Protein AF-X1HJA3-F1 (afdb_monomer)

Mean predicted aligned error: 8.8 Å

Sequence (125 aa):
MPTYPAYLEGNVLIRHGGLFMPGKGNIKLPKGADVASVAGAIAIGSGVLFDITGTLAITDITPEENEENRLIILRITESASMVDGSHLKLEGDFAPANIGTIGLYYVETSTDIYDWYELFRTTIS

Foldseek 3Di:
DDDDFDWDFDFDQDDDPNDGDRDGDIDGWFEFEEWEDDAEETETEDTAEYEYEDAHEYAYYHYDPPPAFDKHKYADPAWYWYQDDDAEPEPGTGHTQFFGMWIWTWHDPDVVDIHIYTPDTHTDD

Solvent-accessible surface area (backbone atoms only — not comparable to full-atom values): 7080 Å² total; per-residue (Å²): 131,90,79,71,75,46,68,56,86,58,90,39,80,48,75,59,96,86,44,77,45,92,46,92,54,73,53,78,41,52,50,30,68,75,36,68,46,36,82,35,64,36,74,47,69,70,56,33,36,28,46,31,37,50,60,30,46,29,47,38,73,44,76,40,90,93,64,67,66,37,67,36,32,44,32,42,76,56,32,47,21,41,43,52,55,91,37,26,49,44,98,57,67,41,63,61,65,45,52,34,35,37,34,32,36,39,43,63,82,49,93,96,40,56,40,33,36,60,76,48,74,42,60,52,130

Organism: NCBI:txid412755

Radius of gyration: 15.2 Å; Cα contacts (8 Å, |Δi|>4): 307; chains: 1; bounding box: 34×34×43 Å

pLDDT: mean 80.07, std 17.08, range [30.77, 95.31]

Secondary structure (DSSP, 8-state):
---PPEEEPS-EEEEETTEEEEE---EEE-B---EE--SEEEEE-SSSEEEEESSPPEEEEEEPTT--S-EEEEEESS---B--SSSEE-SS-B-TT--SEEEEEEEEEETTEEEEEEEEEE---

Nearest PDB structures (foldseek):
  4gn3-assembly1_B  TM=5.326E-01  e=9.436E+00  Pyrobaculum aerophilum

Structure (mmCIF, N/CA/C/O backbone):
data_AF-X1HJA3-F1
#
_entry.id   AF-X1HJA3-F1
#
loop_
_atom_site.group_PDB
_atom_site.id
_atom_site.type_symbol
_atom_site.label_atom_id
_atom_site.label_alt_id
_atom_site.label_comp_id
_atom_site.label_asym_id
_atom_site.label_entity_id
_atom_site.label_seq_id
_atom_site.pdbx_PDB_ins_code
_atom_site.Cartn_x
_atom_site.Cartn_y
_atom_site.Cartn_z
_atom_site.occupancy
_atom_site.B_iso_or_equiv
_atom_site.auth_seq_id
_atom_site.auth_comp_id
_atom_site.auth_asym_id
_atom_site.auth_atom_id
_atom_site.pdbx_PDB_model_num
ATOM 1 N N . MET A 1 1 ? -12.768 -17.087 -7.771 1.00 35.75 1 MET A N 1
ATOM 2 C CA . MET A 1 1 ? -11.453 -17.758 -7.667 1.00 35.75 1 MET A CA 1
ATOM 3 C C . MET A 1 1 ? -11.163 -17.974 -6.188 1.00 35.75 1 MET A C 1
ATOM 5 O O . MET A 1 1 ? -11.485 -17.067 -5.429 1.00 35.75 1 MET A O 1
ATOM 9 N N . PRO A 1 2 ? -10.665 -19.137 -5.739 1.00 30.77 2 PRO A N 1
ATOM 10 C CA . PRO A 1 2 ? -10.321 -19.317 -4.333 1.00 30.77 2 PRO A CA 1
ATOM 11 C C . PRO A 1 2 ? -9.105 -18.446 -3.994 1.00 30.77 2 PRO A C 1
ATOM 13 O O . PRO A 1 2 ? -8.057 -18.569 -4.622 1.00 30.77 2 PRO A O 1
ATOM 16 N N . THR A 1 3 ? -9.257 -17.546 -3.026 1.00 38.59 3 THR A N 1
ATOM 17 C CA . THR A 1 3 ? -8.157 -16.754 -2.477 1.00 38.59 3 THR A CA 1
ATOM 18 C C . THR A 1 3 ? -7.378 -17.631 -1.501 1.00 38.59 3 THR A C 1
ATOM 20 O O . THR A 1 3 ? -7.904 -18.099 -0.490 1.00 38.59 3 THR A O 1
ATOM 23 N N . TYR A 1 4 ? -6.117 -17.916 -1.816 1.00 38.38 4 TYR A N 1
ATOM 24 C CA . TYR A 1 4 ? -5.226 -18.565 -0.860 1.00 38.38 4 TYR A CA 1
ATOM 25 C C . TYR A 1 4 ? -4.885 -17.551 0.241 1.00 38.38 4 TYR A C 1
ATOM 27 O O . TYR A 1 4 ? -4.483 -16.433 -0.085 1.00 38.38 4 TYR A O 1
ATOM 35 N N . PRO A 1 5 ? -5.036 -17.888 1.537 1.00 42.31 5 PRO A N 1
ATOM 36 C CA . PRO A 1 5 ? -4.583 -16.999 2.594 1.00 42.31 5 PRO A CA 1
ATOM 37 C C . PRO A 1 5 ? -3.066 -16.854 2.482 1.00 42.31 5 PRO A C 1
ATOM 39 O O . PRO A 1 5 ? -2.346 -17.854 2.462 1.00 42.31 5 PRO A O 1
ATOM 42 N N . ALA A 1 6 ? -2.587 -15.618 2.397 1.00 50.62 6 ALA A N 1
ATOM 43 C CA . ALA A 1 6 ? -1.164 -15.344 2.435 1.00 50.62 6 ALA A CA 1
ATOM 44 C C . ALA A 1 6 ? -0.715 -15.189 3.894 1.00 50.62 6 ALA A C 1
ATOM 46 O O . ALA A 1 6 ? -1.356 -14.523 4.710 1.00 50.62 6 ALA A O 1
ATOM 47 N N . TYR A 1 7 ? 0.373 -15.875 4.227 1.00 49.78 7 TYR A N 1
ATOM 48 C CA . TYR A 1 7 ? 0.950 -15.903 5.564 1.00 49.78 7 TYR A CA 1
ATOM 49 C C . TYR A 1 7 ? 2.158 -14.971 5.604 1.00 49.78 7 TYR A C 1
ATOM 51 O O . TYR A 1 7 ? 2.939 -14.927 4.651 1.00 49.78 7 TYR A O 1
ATOM 59 N N . LEU A 1 8 ? 2.316 -14.245 6.708 1.00 50.62 8 LEU A N 1
ATOM 60 C CA . LEU A 1 8 ? 3.603 -13.664 7.072 1.00 50.62 8 LEU A CA 1
ATOM 61 C C . LEU A 1 8 ? 4.305 -14.666 7.990 1.00 50.62 8 LEU A C 1
ATOM 63 O O . LEU A 1 8 ? 3.792 -14.991 9.063 1.00 50.62 8 LEU A O 1
ATOM 67 N N . GLU A 1 9 ? 5.447 -15.189 7.549 1.00 52.25 9 GLU A N 1
ATOM 68 C CA . GLU A 1 9 ? 6.306 -16.020 8.390 1.00 52.25 9 GLU A CA 1
ATOM 69 C C . GLU A 1 9 ? 7.233 -15.112 9.205 1.00 52.25 9 GLU A C 1
ATOM 71 O O . GLU A 1 9 ? 7.894 -14.228 8.663 1.00 52.25 9 GLU A O 1
ATOM 76 N N . GLY A 1 10 ? 7.261 -15.296 10.525 1.00 52.81 10 GLY A N 1
ATOM 77 C CA . GLY A 1 10 ? 8.082 -14.490 11.424 1.00 52.81 10 GLY A CA 1
ATOM 78 C C . GLY A 1 10 ? 7.885 -14.853 12.894 1.00 52.81 10 GLY A C 1
ATOM 79 O O . GLY A 1 10 ? 7.029 -15.666 13.247 1.00 52.81 10 GLY A O 1
ATOM 80 N N . ASN A 1 11 ? 8.686 -14.243 13.769 1.00 51.88 11 ASN A N 1
ATOM 81 C CA . ASN A 1 11 ? 8.466 -14.328 15.211 1.00 51.88 11 ASN A CA 1
ATOM 82 C C . ASN A 1 11 ? 7.242 -13.483 15.572 1.00 51.88 11 ASN A C 1
ATOM 84 O O . ASN A 1 11 ? 7.270 -12.260 15.450 1.00 51.88 11 ASN A O 1
ATOM 88 N N . VAL A 1 12 ? 6.175 -14.133 16.028 1.00 54.81 12 VAL A N 1
ATOM 89 C CA . VAL A 1 12 ? 4.938 -13.458 16.423 1.00 54.81 12 VAL A CA 1
ATOM 90 C C . VAL A 1 12 ? 4.900 -13.328 17.941 1.00 54.81 12 VAL A C 1
ATOM 92 O O . VAL A 1 12 ? 4.920 -14.328 18.659 1.00 54.81 12 VAL A O 1
ATOM 95 N N . LEU A 1 13 ? 4.798 -12.096 18.446 1.00 55.31 13 LEU A N 1
ATOM 96 C CA . LEU A 1 13 ? 4.423 -11.865 19.840 1.00 55.31 13 LEU A CA 1
ATOM 97 C C . LEU A 1 13 ? 2.903 -11.995 19.964 1.00 55.31 13 LEU A C 1
ATOM 99 O O . LEU A 1 13 ? 2.154 -11.086 19.612 1.00 55.31 13 LEU A O 1
ATOM 103 N N . ILE A 1 14 ? 2.442 -13.134 20.476 1.00 56.75 14 ILE A N 1
ATOM 104 C CA . ILE A 1 14 ? 1.022 -13.362 20.756 1.00 56.75 14 ILE A CA 1
ATOM 105 C C . ILE A 1 14 ? 0.737 -12.887 22.183 1.00 56.75 14 ILE A C 1
ATOM 107 O O . ILE A 1 14 ? 1.349 -13.369 23.139 1.00 56.75 14 ILE A O 1
ATOM 111 N N . ARG A 1 15 ? -0.208 -11.953 22.340 1.00 50.25 15 ARG A N 1
ATOM 112 C CA . ARG A 1 15 ? -0.731 -11.561 23.655 1.00 50.25 15 ARG A CA 1
ATOM 113 C C . ARG A 1 15 ? -1.915 -12.457 24.009 1.00 50.25 15 ARG A C 1
ATOM 115 O O . ARG A 1 15 ? -2.978 -12.338 23.406 1.00 50.25 15 ARG A O 1
ATOM 122 N N . HIS A 1 16 ? -1.758 -13.300 25.025 1.00 48.91 16 HIS A N 1
ATOM 123 C CA . HIS A 1 16 ? -2.865 -14.041 25.632 1.00 48.91 16 HIS A CA 1
ATOM 124 C C . HIS A 1 16 ? -2.953 -13.669 27.112 1.00 48.91 16 HIS A C 1
ATOM 126 O O . HIS A 1 16 ? -2.009 -13.884 27.867 1.00 48.91 16 HIS A O 1
ATOM 132 N N . GLY A 1 17 ? -4.051 -13.032 27.526 1.00 52.88 17 GLY A N 1
ATOM 133 C CA . GLY A 1 17 ? -4.265 -12.687 28.938 1.00 52.88 17 GLY A CA 1
ATOM 134 C C . GLY A 1 17 ? -3.202 -11.767 29.563 1.00 52.88 17 GLY A C 1
ATOM 135 O O . GLY A 1 17 ? -2.995 -11.816 30.767 1.00 52.88 17 GLY A O 1
ATOM 136 N N . GLY A 1 18 ? -2.510 -10.939 28.770 1.00 48.88 18 GLY A N 1
ATOM 137 C CA . GLY A 1 18 ? -1.507 -9.992 29.279 1.00 48.88 18 GLY A CA 1
ATOM 138 C C . GLY A 1 18 ? -0.076 -10.528 29.381 1.00 48.88 18 GLY A C 1
ATOM 139 O O . GLY A 1 18 ? 0.818 -9.748 29.695 1.00 48.88 18 GLY A O 1
ATOM 140 N N . LEU A 1 19 ? 0.161 -11.799 29.050 1.00 48.47 19 LEU A N 1
ATOM 141 C CA . LEU A 1 19 ? 1.500 -12.371 28.919 1.00 48.47 19 LEU A CA 1
ATOM 142 C C . LEU A 1 19 ? 1.891 -12.426 27.435 1.00 48.47 19 LEU A C 1
ATOM 144 O O . LEU A 1 19 ? 1.135 -12.943 26.609 1.00 48.47 19 LEU A O 1
ATOM 148 N N . PHE A 1 20 ? 3.064 -11.891 27.093 1.00 62.88 20 PHE A N 1
ATOM 149 C CA . PHE A 1 20 ? 3.680 -12.122 25.787 1.00 62.88 20 PHE A CA 1
ATOM 150 C C . PHE A 1 20 ? 4.427 -13.449 25.847 1.00 62.88 20 PHE A C 1
ATOM 152 O O . PHE A 1 20 ? 5.386 -13.587 26.607 1.00 62.88 20 PHE A O 1
ATOM 159 N N . MET A 1 21 ? 3.977 -14.434 25.074 1.00 60.97 21 MET A N 1
ATOM 160 C CA . MET A 1 21 ? 4.670 -15.716 24.965 1.00 60.97 21 MET A CA 1
ATOM 161 C C . MET A 1 21 ? 5.413 -15.767 23.626 1.00 60.97 21 MET A C 1
ATOM 163 O O . MET A 1 21 ? 4.794 -15.498 22.593 1.00 60.97 21 MET A O 1
ATOM 167 N N . PRO A 1 22 ? 6.713 -16.118 23.602 1.00 53.25 22 PRO A N 1
ATOM 168 C CA . PRO A 1 22 ? 7.390 -16.428 22.354 1.00 53.25 22 PRO A CA 1
ATOM 169 C C . PRO A 1 22 ? 6.811 -17.739 21.811 1.00 53.25 22 PRO A C 1
ATOM 171 O O . PRO A 1 22 ? 7.087 -18.821 22.327 1.00 53.25 22 PRO A O 1
ATOM 174 N N . GLY A 1 23 ? 5.962 -17.639 20.792 1.00 59.94 23 GLY A N 1
ATOM 175 C CA . GLY A 1 23 ? 5.372 -18.776 20.096 1.00 59.94 23 GLY A CA 1
ATOM 176 C C . GLY A 1 23 ? 5.715 -18.727 18.612 1.00 59.94 23 GLY A C 1
ATOM 177 O O . GLY A 1 23 ? 5.761 -17.655 18.014 1.00 59.94 23 GLY A O 1
ATOM 178 N N . LYS A 1 24 ? 5.937 -19.893 18.001 1.00 55.28 24 LYS A N 1
ATOM 179 C CA . LYS A 1 24 ? 5.910 -20.020 16.540 1.00 55.28 24 LYS A CA 1
ATOM 180 C C . LYS A 1 24 ? 4.455 -20.193 16.125 1.00 55.28 24 LYS A C 1
ATOM 182 O O . LYS A 1 24 ? 3.837 -21.203 16.451 1.00 55.28 24 LYS A O 1
ATOM 187 N N . GLY A 1 25 ? 3.906 -19.199 15.447 1.00 57.66 25 GLY A N 1
ATOM 188 C CA . GLY A 1 25 ? 2.559 -19.232 14.898 1.00 57.66 25 GLY A CA 1
ATOM 189 C C . GLY A 1 25 ? 2.513 -18.386 13.638 1.00 57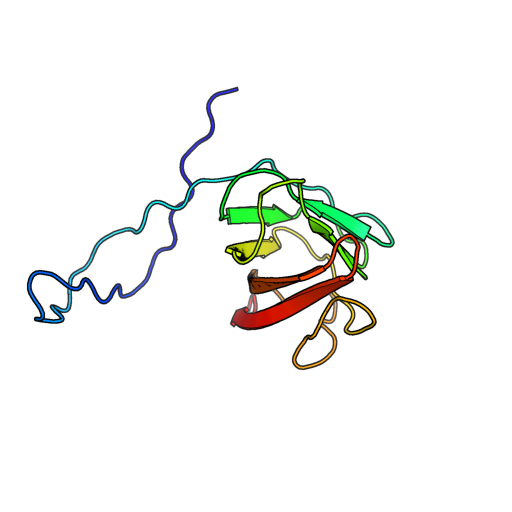.66 25 GLY A C 1
ATOM 190 O O . GLY A 1 25 ? 3.242 -17.405 13.532 1.00 57.66 25 GLY A O 1
ATOM 191 N N . ASN A 1 26 ? 1.666 -18.767 12.688 1.00 62.03 26 ASN A N 1
ATOM 192 C CA . ASN A 1 26 ? 1.480 -17.991 11.469 1.00 62.03 26 ASN A CA 1
ATOM 193 C C . ASN A 1 26 ? 0.322 -17.017 11.687 1.00 62.03 26 ASN A C 1
ATOM 195 O O . ASN A 1 26 ? -0.784 -17.447 12.031 1.00 62.03 26 ASN A O 1
ATOM 199 N N . ILE A 1 27 ? 0.543 -15.724 11.454 1.00 69.00 27 ILE A N 1
ATOM 200 C CA . ILE A 1 27 ? -0.568 -14.778 11.333 1.00 69.00 27 ILE A CA 1
ATOM 201 C C . ILE A 1 27 ? -1.163 -14.960 9.936 1.00 69.00 27 ILE A C 1
ATOM 203 O O . ILE A 1 27 ? -0.479 -14.791 8.925 1.00 69.00 27 ILE A O 1
ATOM 207 N N . LYS A 1 28 ? -2.450 -15.321 9.885 1.00 72.62 28 LYS A N 1
ATOM 208 C CA . LYS A 1 28 ? -3.244 -15.267 8.655 1.00 72.62 28 LYS A CA 1
ATOM 209 C C . LYS A 1 28 ? -3.711 -13.837 8.459 1.00 72.62 28 LYS A C 1
ATOM 211 O O . LYS A 1 28 ? -4.542 -13.364 9.231 1.00 72.62 28 LYS A O 1
ATOM 216 N N . LEU A 1 29 ? -3.193 -13.174 7.434 1.00 83.06 29 LEU A N 1
ATOM 217 C CA . LEU A 1 29 ? -3.688 -11.866 7.032 1.00 83.06 29 LEU A CA 1
ATOM 218 C C . LEU A 1 29 ? -4.736 -12.044 5.929 1.00 83.06 29 LEU A C 1
ATOM 220 O O . LEU A 1 29 ? -4.528 -12.865 5.029 1.00 83.06 29 LEU A O 1
ATOM 224 N N . PRO A 1 30 ? -5.862 -11.309 5.973 1.00 87.62 30 PRO A N 1
ATOM 225 C CA . PRO A 1 30 ? -6.782 -11.249 4.846 1.00 87.62 30 PRO A CA 1
ATOM 226 C C . PRO A 1 30 ? -6.022 -10.781 3.600 1.00 87.62 30 PRO A C 1
ATOM 228 O O . PRO A 1 30 ? -5.494 -9.670 3.575 1.00 87.62 30 PRO A O 1
ATOM 231 N N . LYS A 1 31 ? -5.919 -11.644 2.587 1.00 90.69 31 LYS A N 1
ATOM 232 C CA . LYS A 1 31 ? -5.304 -11.288 1.306 1.00 90.69 31 LYS A CA 1
ATOM 233 C C . LYS A 1 31 ? -6.327 -10.532 0.462 1.00 90.69 31 LYS A C 1
ATOM 235 O O . LYS A 1 31 ? -7.434 -11.035 0.266 1.00 90.69 31 LYS A O 1
ATOM 240 N N . GLY A 1 32 ? -5.949 -9.350 -0.007 1.00 92.69 32 GLY A N 1
ATOM 241 C CA . GLY A 1 32 ? -6.707 -8.604 -1.003 1.00 92.69 32 GLY A CA 1
ATOM 242 C C . GLY A 1 32 ? -6.391 -9.065 -2.426 1.00 92.69 32 GLY 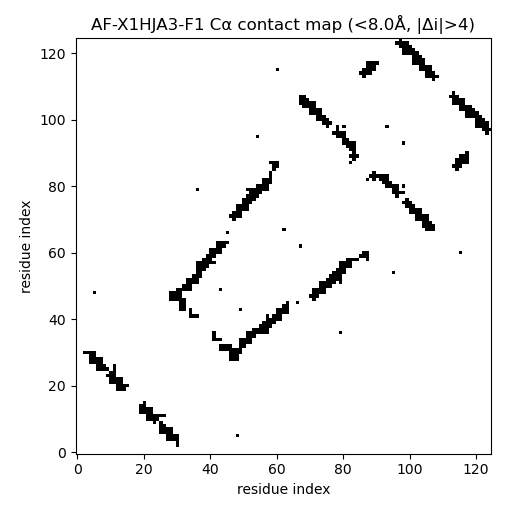A C 1
ATOM 243 O O . GLY A 1 32 ? -5.620 -10.006 -2.634 1.00 92.69 32 GLY A O 1
ATOM 244 N N . ALA A 1 33 ? -7.008 -8.423 -3.416 1.00 93.06 33 ALA A N 1
ATOM 245 C CA . ALA A 1 33 ? -6.744 -8.724 -4.821 1.00 93.06 33 ALA A CA 1
ATOM 246 C C . ALA A 1 33 ? -5.289 -8.398 -5.202 1.00 93.06 33 ALA A C 1
ATOM 248 O O . ALA A 1 33 ? -4.699 -7.461 -4.668 1.00 93.06 33 ALA A O 1
ATOM 249 N N . ASP A 1 34 ? -4.721 -9.161 -6.135 1.00 93.69 34 ASP A N 1
ATOM 250 C CA . ASP A 1 34 ? -3.422 -8.820 -6.716 1.00 93.69 34 ASP A CA 1
ATOM 251 C C . ASP A 1 34 ? -3.558 -7.525 -7.520 1.00 93.69 34 ASP A C 1
ATOM 253 O O . ASP A 1 34 ? -4.539 -7.336 -8.248 1.00 93.69 34 ASP A O 1
ATOM 257 N N . VAL A 1 35 ? -2.584 -6.630 -7.381 1.00 95.19 35 VAL A N 1
ATOM 258 C CA . VAL A 1 35 ? -2.641 -5.283 -7.955 1.00 95.19 35 VAL A CA 1
ATOM 259 C C . VAL A 1 35 ? -1.448 -5.100 -8.879 1.00 95.19 35 VAL A C 1
ATOM 261 O O . VAL A 1 35 ? -0.297 -5.220 -8.471 1.00 95.19 35 VAL A O 1
ATOM 264 N N . ALA A 1 36 ? -1.714 -4.814 -10.148 1.00 94.94 36 ALA A N 1
ATOM 265 C CA . ALA A 1 36 ? -0.655 -4.472 -11.084 1.00 94.94 36 ALA A CA 1
ATOM 266 C C . ALA A 1 36 ? -0.176 -3.042 -10.821 1.00 94.94 36 ALA A C 1
ATOM 268 O O . ALA A 1 36 ? -0.983 -2.113 -10.758 1.00 94.94 36 ALA A O 1
ATOM 269 N N . SER A 1 37 ? 1.136 -2.860 -10.700 1.00 91.94 37 SER A N 1
ATOM 270 C CA . SER A 1 37 ? 1.741 -1.532 -10.721 1.00 91.94 37 SER A CA 1
ATOM 271 C C . SER A 1 37 ? 1.464 -0.859 -12.064 1.00 91.94 37 SER A C 1
ATOM 273 O O . SER A 1 37 ? 1.625 -1.441 -13.140 1.00 91.94 37 SER A O 1
ATOM 275 N N . VAL A 1 38 ? 1.041 0.397 -11.989 1.00 91.50 38 VAL A N 1
ATOM 276 C CA . VAL A 1 38 ? 0.845 1.284 -13.134 1.00 91.50 38 VAL A CA 1
ATOM 277 C C . VAL A 1 38 ? 1.592 2.579 -12.864 1.00 91.50 38 VAL A C 1
ATOM 279 O O . VAL A 1 38 ? 1.889 2.896 -11.716 1.00 91.50 38 VAL A O 1
ATOM 282 N N . ALA A 1 39 ? 1.915 3.331 -13.915 1.00 88.19 39 ALA A N 1
ATOM 283 C CA . ALA A 1 39 ? 2.500 4.650 -13.729 1.00 88.19 39 ALA A CA 1
ATOM 284 C C . ALA A 1 39 ? 1.473 5.557 -13.034 1.00 8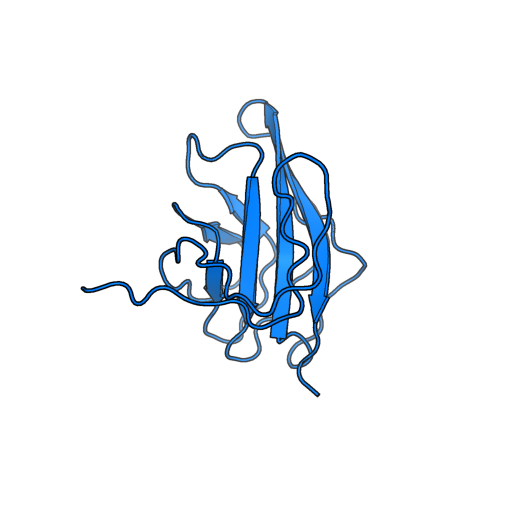8.19 39 ALA A C 1
ATOM 286 O O . ALA A 1 39 ? 0.425 5.849 -13.613 1.00 88.19 39 ALA A O 1
ATOM 287 N N . GLY A 1 40 ? 1.778 5.990 -11.811 1.00 90.12 40 GLY A N 1
ATOM 288 C CA . GLY A 1 40 ? 0.898 6.853 -11.026 1.00 90.12 40 GLY A CA 1
ATOM 289 C C . GLY A 1 40 ? 0.268 6.143 -9.827 1.00 90.12 40 GLY A C 1
ATOM 290 O O . GLY A 1 40 ? 0.964 5.498 -9.043 1.00 90.12 40 GLY A O 1
ATOM 291 N N . ALA A 1 41 ? -1.047 6.311 -9.671 1.00 92.94 41 ALA A N 1
ATOM 292 C CA . ALA A 1 41 ? -1.806 5.774 -8.547 1.00 92.94 41 ALA A CA 1
ATOM 293 C C . ALA A 1 41 ? -2.255 4.326 -8.791 1.00 92.94 41 ALA A C 1
ATOM 295 O O . ALA A 1 41 ? -2.792 4.009 -9.857 1.00 92.94 41 ALA A O 1
ATOM 296 N N . ILE A 1 42 ? -2.095 3.466 -7.784 1.00 94.88 42 ILE A N 1
ATOM 297 C CA . ILE A 1 42 ? -2.736 2.143 -7.741 1.00 94.88 42 ILE A CA 1
ATOM 298 C C . ILE A 1 42 ? -3.955 2.180 -6.820 1.00 94.88 42 ILE A C 1
ATOM 300 O O . ILE A 1 42 ? -3.955 2.898 -5.828 1.00 94.88 42 ILE A O 1
ATOM 304 N N . ALA A 1 43 ? -4.981 1.384 -7.112 1.00 94.94 43 ALA A N 1
ATOM 305 C CA . ALA A 1 43 ? -6.145 1.247 -6.238 1.00 94.94 43 ALA A CA 1
ATOM 306 C C . ALA A 1 43 ? -6.031 -0.020 -5.384 1.00 94.94 43 ALA A C 1
ATOM 308 O O . ALA A 1 43 ? -5.703 -1.091 -5.902 1.00 94.94 43 ALA A O 1
ATOM 309 N N . ILE A 1 44 ? -6.329 0.092 -4.089 1.00 94.38 44 ILE A N 1
ATOM 310 C CA . ILE A 1 44 ? -6.283 -1.022 -3.138 1.00 94.38 44 ILE A CA 1
ATOM 311 C C . ILE A 1 44 ? -7.669 -1.231 -2.522 1.00 94.38 44 ILE A C 1
ATOM 313 O O . ILE A 1 44 ? -8.205 -0.342 -1.869 1.00 94.38 44 ILE A O 1
ATOM 317 N N . GLY A 1 45 ? -8.218 -2.434 -2.709 1.00 92.38 45 GLY A N 1
ATOM 318 C CA . GLY A 1 45 ? -9.516 -2.857 -2.173 1.00 92.38 45 GLY A CA 1
ATOM 319 C C . GLY A 1 45 ? -9.459 -3.401 -0.742 1.00 92.38 45 GLY A C 1
ATOM 320 O O . GLY A 1 45 ? -8.546 -3.105 0.037 1.00 92.38 45 GLY A O 1
ATOM 321 N N . SER A 1 46 ? -10.411 -4.264 -0.406 1.00 91.75 46 SER A N 1
ATOM 322 C CA . SER A 1 46 ? -10.516 -4.851 0.927 1.00 91.75 46 SER A CA 1
ATOM 323 C C . SER A 1 46 ? -9.397 -5.867 1.172 1.00 91.75 46 SER A C 1
ATOM 325 O O . SER A 1 46 ? -8.946 -6.572 0.263 1.00 91.75 46 SER A O 1
ATOM 327 N N . GLY A 1 47 ? -8.962 -5.974 2.427 1.00 91.00 47 GLY A N 1
ATOM 328 C CA . GLY A 1 47 ? -7.877 -6.864 2.842 1.00 91.00 47 GLY A CA 1
ATOM 329 C C . GLY A 1 47 ? -6.680 -6.120 3.424 1.00 91.00 47 GLY A C 1
ATOM 330 O O . GLY A 1 47 ? -6.653 -4.900 3.502 1.00 91.00 47 GLY A O 1
ATOM 331 N N . VAL A 1 48 ? -5.688 -6.883 3.875 1.00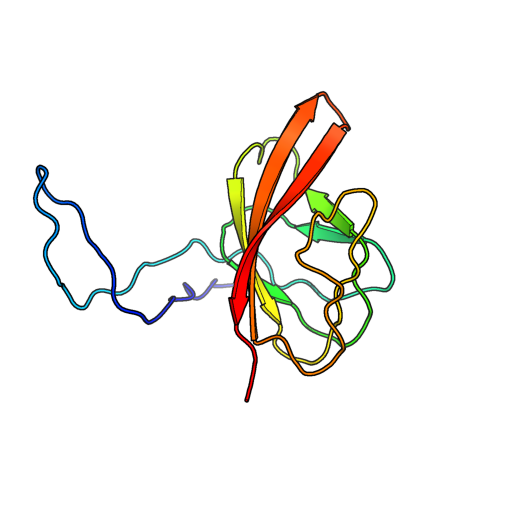 92.12 48 VAL A N 1
ATOM 332 C CA . VAL A 1 48 ? -4.493 -6.357 4.548 1.00 92.12 48 VAL A CA 1
ATOM 333 C C . VAL A 1 48 ? -3.239 -6.619 3.730 1.00 92.12 48 VAL A C 1
ATOM 335 O O . VAL A 1 48 ? -2.332 -5.804 3.754 1.00 92.12 48 VAL A O 1
ATOM 338 N N . LEU A 1 49 ? -3.155 -7.739 3.010 1.00 93.62 49 LEU A N 1
ATOM 339 C CA . LEU A 1 49 ? -1.962 -8.116 2.251 1.00 93.62 49 LEU A CA 1
ATOM 340 C C . LEU A 1 49 ? -2.253 -8.155 0.750 1.00 93.62 49 LEU A C 1
ATOM 342 O O . LEU A 1 49 ? -3.128 -8.904 0.314 1.00 93.62 49 LEU A O 1
ATOM 346 N N . PHE A 1 50 ? -1.478 -7.403 -0.026 1.00 94.75 50 PHE A N 1
ATOM 347 C CA . PHE A 1 50 ? -1.613 -7.268 -1.475 1.00 94.75 50 PHE A CA 1
ATOM 348 C C . PHE A 1 50 ? -0.290 -7.644 -2.138 1.00 94.75 50 PHE A C 1
ATOM 350 O O . PHE A 1 50 ? 0.767 -7.175 -1.716 1.00 94.75 50 PHE A O 1
ATOM 357 N N . ASP A 1 51 ? -0.343 -8.494 -3.163 1.00 93.75 51 ASP A N 1
ATOM 358 C CA . ASP A 1 51 ? 0.824 -8.727 -4.012 1.00 93.75 51 ASP A CA 1
ATOM 359 C C . ASP A 1 51 ? 0.785 -7.689 -5.143 1.00 93.75 51 ASP A C 1
ATOM 361 O O . ASP A 1 51 ? -0.236 -7.536 -5.822 1.00 93.75 51 ASP A O 1
ATOM 365 N N . ILE A 1 52 ? 1.886 -6.958 -5.306 1.00 93.38 52 ILE A N 1
ATOM 366 C CA . ILE A 1 52 ? 2.068 -5.945 -6.340 1.00 93.38 52 ILE A CA 1
ATOM 367 C C . ILE A 1 52 ? 2.919 -6.531 -7.460 1.00 93.38 52 ILE A C 1
ATOM 369 O O . ILE A 1 52 ? 4.087 -6.873 -7.247 1.00 93.38 52 ILE A O 1
ATOM 373 N N . THR A 1 53 ? 2.336 -6.614 -8.651 1.00 92.12 53 THR A N 1
ATOM 374 C CA . THR A 1 53 ? 2.989 -7.142 -9.858 1.00 92.12 53 THR A CA 1
ATOM 375 C C . THR A 1 53 ? 3.453 -6.016 -10.783 1.00 92.12 53 THR A C 1
ATOM 377 O O . THR A 1 53 ? 3.065 -4.857 -10.620 1.00 92.12 53 THR A O 1
ATOM 380 N N . GLY A 1 54 ? 4.299 -6.318 -11.767 1.00 90.38 54 GLY A N 1
ATOM 381 C CA . GLY A 1 54 ? 4.831 -5.328 -12.706 1.00 90.38 54 GLY A CA 1
ATOM 382 C C . GLY A 1 54 ? 6.009 -4.490 -12.187 1.00 90.38 54 GLY A C 1
ATOM 383 O O . GLY A 1 54 ? 6.595 -4.735 -11.131 1.00 90.38 54 GLY A O 1
ATOM 384 N N . THR A 1 55 ? 6.375 -3.486 -12.983 1.00 91.94 55 THR A N 1
ATOM 385 C CA . THR A 1 55 ? 7.670 -2.792 -12.881 1.00 91.94 55 THR A CA 1
ATOM 386 C C . THR A 1 55 ? 7.565 -1.267 -12.869 1.00 91.94 55 THR A C 1
ATOM 388 O O . THR A 1 55 ? 8.584 -0.577 -12.897 1.00 91.94 55 THR A O 1
ATOM 391 N N . LEU A 1 56 ? 6.347 -0.720 -12.864 1.00 92.81 56 LEU A N 1
ATOM 392 C CA . LEU A 1 56 ? 6.131 0.720 -12.986 1.00 92.81 56 LEU A CA 1
ATOM 393 C C . LEU A 1 56 ? 6.194 1.420 -11.626 1.00 92.81 56 LEU A C 1
ATOM 395 O O . LEU A 1 56 ? 5.930 0.824 -10.584 1.00 92.81 56 LEU A O 1
ATOM 399 N N . ALA A 1 57 ? 6.561 2.702 -11.654 1.00 91.50 57 ALA A N 1
ATOM 400 C CA . ALA A 1 57 ? 6.651 3.525 -10.459 1.00 91.50 57 ALA A CA 1
ATOM 401 C C . ALA A 1 57 ? 5.261 3.884 -9.924 1.00 91.50 57 ALA A C 1
ATOM 403 O O . ALA 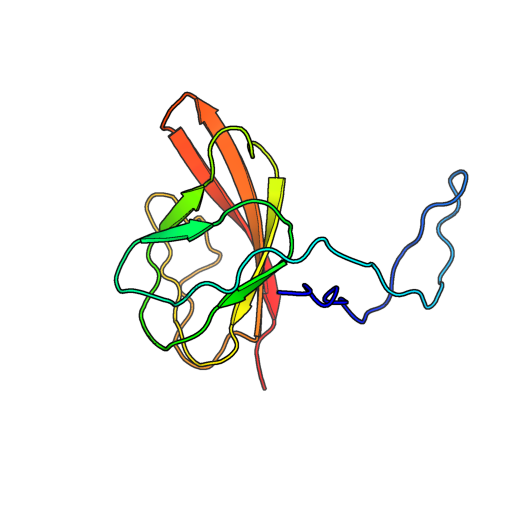A 1 57 ? 4.453 4.494 -10.631 1.00 91.50 57 ALA A O 1
ATOM 404 N N . ILE A 1 58 ? 5.035 3.549 -8.658 1.00 92.94 58 ILE A N 1
ATOM 405 C CA . ILE A 1 58 ? 3.851 3.913 -7.891 1.00 92.94 58 ILE A CA 1
ATOM 406 C C . ILE A 1 58 ? 4.136 5.244 -7.200 1.00 92.94 58 ILE A C 1
ATOM 408 O O . ILE A 1 58 ? 5.102 5.371 -6.446 1.00 92.94 58 ILE A O 1
ATOM 412 N N . THR A 1 59 ? 3.298 6.237 -7.462 1.00 93.06 59 THR A N 1
ATOM 413 C CA . THR A 1 59 ? 3.413 7.570 -6.849 1.00 93.06 59 THR A CA 1
ATOM 414 C C . THR A 1 59 ? 2.285 7.855 -5.867 1.00 93.06 59 THR A C 1
ATOM 416 O O . THR A 1 59 ? 2.342 8.856 -5.161 1.00 93.06 59 THR A O 1
ATOM 419 N N . ASP A 1 60 ? 1.246 7.016 -5.852 1.00 93.81 60 ASP A N 1
ATOM 420 C CA . ASP A 1 60 ? 0.119 7.133 -4.932 1.00 93.81 60 ASP A CA 1
ATOM 421 C C . ASP A 1 60 ? -0.632 5.798 -4.774 1.00 93.81 60 ASP A C 1
ATOM 423 O O . ASP A 1 60 ? -0.499 4.885 -5.598 1.00 93.81 60 ASP A O 1
ATOM 427 N N . ILE A 1 61 ? -1.435 5.690 -3.719 1.00 94.25 61 ILE A N 1
ATOM 428 C CA . ILE A 1 61 ? -2.339 4.578 -3.448 1.00 94.25 61 ILE A CA 1
ATOM 429 C C . ILE A 1 61 ? -3.725 5.143 -3.138 1.00 94.25 61 ILE A C 1
ATOM 431 O O . ILE A 1 61 ? -3.936 5.776 -2.106 1.00 94.25 61 ILE A O 1
ATOM 435 N N . THR A 1 62 ? -4.690 4.857 -4.004 1.00 93.75 62 THR A N 1
ATOM 436 C CA . THR A 1 62 ? -6.095 5.198 -3.788 1.00 93.75 62 THR A CA 1
ATOM 437 C C . THR A 1 62 ? -6.745 4.149 -2.873 1.00 93.75 62 THR A C 1
ATOM 439 O O . THR A 1 62 ? -6.764 2.963 -3.236 1.00 93.75 62 THR A O 1
ATOM 442 N N . PRO A 1 63 ? -7.260 4.542 -1.694 1.00 90.12 63 PRO A N 1
ATOM 443 C CA . PRO A 1 63 ? -7.969 3.632 -0.798 1.00 90.12 63 PRO A CA 1
ATOM 444 C C . PRO A 1 63 ? -9.368 3.281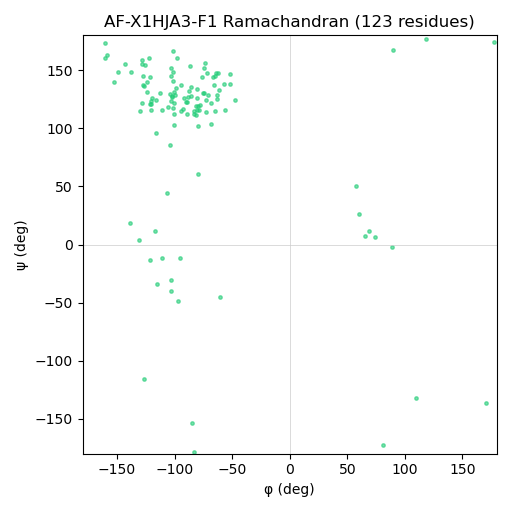 -1.330 1.00 90.12 63 PRO A C 1
ATOM 446 O O . PRO A 1 63 ? -9.965 4.028 -2.102 1.00 90.12 63 PRO A O 1
ATOM 449 N N . GLU A 1 64 ? -9.904 2.138 -0.898 1.00 89.19 64 GLU A N 1
ATOM 450 C CA . GLU A 1 64 ? -11.322 1.808 -1.067 1.00 89.19 64 GLU A CA 1
ATOM 451 C C . GLU A 1 64 ? -12.183 2.583 -0.061 1.00 89.19 64 GLU A C 1
ATOM 453 O O . GLU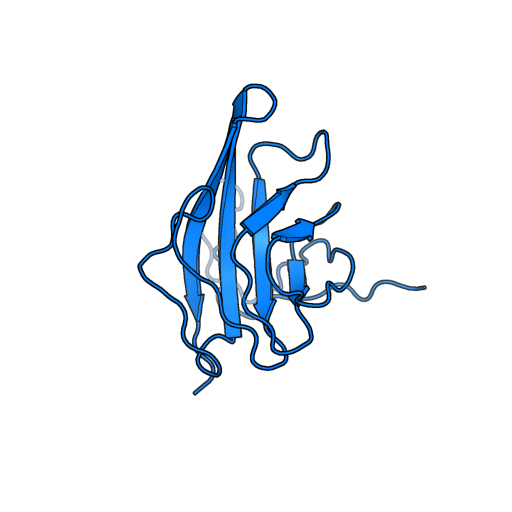 A 1 64 ? -11.787 2.794 1.087 1.00 89.19 64 GLU A O 1
ATOM 458 N N . GLU A 1 65 ? -13.379 2.988 -0.488 1.00 82.31 65 GLU A N 1
ATOM 459 C CA . GLU A 1 65 ? -14.347 3.651 0.385 1.00 82.31 65 GLU A CA 1
ATOM 460 C C . GLU A 1 65 ? -14.679 2.780 1.610 1.00 82.31 65 GLU A C 1
ATOM 462 O O . GLU A 1 65 ? -14.941 1.583 1.485 1.00 82.31 65 GLU A O 1
ATOM 467 N N . ASN A 1 66 ? -14.773 3.403 2.789 1.00 82.56 66 ASN A N 1
ATOM 468 C CA . ASN A 1 66 ? -15.083 2.759 4.078 1.00 82.56 66 ASN A CA 1
ATOM 469 C C . ASN A 1 66 ? -13.994 1.820 4.635 1.00 82.56 66 ASN A C 1
ATOM 471 O O . ASN A 1 66 ? -14.240 1.106 5.608 1.00 82.56 66 ASN A O 1
ATOM 475 N N . GLU A 1 67 ? -12.790 1.831 4.067 1.00 85.31 67 GLU A N 1
ATOM 476 C CA . GLU A 1 67 ? -11.624 1.088 4.562 1.00 85.31 67 GLU A CA 1
ATOM 477 C C . GLU A 1 67 ? -10.599 2.041 5.211 1.00 85.31 67 GLU A C 1
ATOM 479 O O . GLU A 1 67 ? -9.394 1.968 4.964 1.00 85.31 67 GLU A O 1
ATOM 484 N N . GLU A 1 68 ? -11.097 2.967 6.034 1.00 86.62 68 GLU A N 1
ATOM 485 C CA . GLU A 1 68 ? -10.336 4.052 6.663 1.00 86.62 68 GLU A CA 1
ATOM 486 C C . GLU A 1 68 ? -9.439 3.574 7.813 1.00 86.62 68 GLU A C 1
ATOM 488 O O . GLU A 1 68 ? -9.770 2.632 8.535 1.00 86.62 68 GLU A O 1
ATOM 493 N N . ASN A 1 69 ? -8.332 4.289 8.051 1.00 88.12 69 ASN A N 1
ATOM 494 C CA . ASN A 1 69 ? -7.510 4.144 9.261 1.00 88.12 69 ASN A CA 1
ATOM 495 C C . ASN A 1 69 ? -6.977 2.716 9.497 1.00 88.12 69 ASN A C 1
ATOM 497 O O . ASN A 1 69 ? -7.120 2.148 10.585 1.00 88.12 69 ASN A O 1
ATOM 501 N N . ARG A 1 70 ? -6.367 2.117 8.465 1.00 91.81 70 ARG A N 1
ATOM 502 C CA . ARG A 1 70 ? -5.951 0.705 8.465 1.00 91.81 70 ARG A CA 1
ATOM 503 C C . ARG A 1 70 ? -4.495 0.484 8.068 1.00 91.81 70 ARG A C 1
ATOM 505 O O . ARG A 1 70 ? -3.900 1.241 7.308 1.00 91.81 70 ARG A O 1
ATOM 512 N N . LEU A 1 71 ? -3.952 -0.638 8.535 1.00 93.50 71 LEU A N 1
ATOM 513 C CA . LEU A 1 71 ? -2.693 -1.194 8.044 1.00 93.50 71 LEU A CA 1
ATOM 514 C C . LEU A 1 71 ? -2.935 -1.958 6.738 1.00 93.50 71 LEU A C 1
ATOM 516 O O . LEU A 1 71 ? -3.792 -2.844 6.699 1.00 93.50 71 LEU A O 1
ATOM 520 N N . ILE A 1 72 ? -2.086 -1.717 5.743 1.00 95.25 72 ILE A N 1
ATOM 521 C CA . ILE A 1 72 ? -1.884 -2.631 4.619 1.00 95.25 72 ILE A CA 1
ATOM 522 C C . ILE A 1 72 ? -0.419 -3.049 4.518 1.00 95.25 72 ILE A C 1
ATOM 524 O O . ILE A 1 72 ? 0.493 -2.399 5.028 1.00 95.25 72 ILE A O 1
ATOM 528 N N . ILE A 1 73 ? -0.198 -4.153 3.823 1.00 94.06 73 ILE A N 1
ATOM 529 C CA . ILE A 1 73 ? 1.103 -4.706 3.504 1.00 94.06 73 ILE A CA 1
ATOM 530 C C . ILE A 1 73 ? 1.127 -4.947 2.003 1.00 94.06 73 ILE A C 1
ATOM 532 O O . ILE A 1 73 ? 0.310 -5.703 1.475 1.00 94.06 73 ILE A O 1
ATOM 536 N N . LEU A 1 74 ? 2.081 -4.320 1.327 1.00 93.44 74 LEU A N 1
ATOM 537 C CA . LEU A 1 74 ? 2.335 -4.540 -0.086 1.00 93.44 74 LEU A CA 1
ATOM 538 C C . LEU A 1 74 ? 3.563 -5.428 -0.218 1.00 93.44 74 LEU A C 1
ATOM 540 O O . LEU A 1 74 ? 4.640 -5.093 0.280 1.00 93.44 74 LEU A O 1
ATOM 544 N N . ARG A 1 75 ? 3.412 -6.561 -0.893 1.00 91.88 75 ARG A N 1
ATOM 545 C CA . ARG A 1 75 ? 4.527 -7.415 -1.286 1.00 91.88 75 ARG A CA 1
ATOM 546 C C . ARG A 1 75 ? 4.836 -7.156 -2.749 1.00 91.88 75 ARG A C 1
ATOM 548 O O . ARG A 1 75 ? 4.034 -7.496 -3.611 1.00 91.88 75 ARG A O 1
ATOM 555 N N . ILE A 1 76 ? 5.994 -6.575 -3.027 1.00 90.19 76 ILE A N 1
ATOM 556 C CA . ILE A 1 76 ? 6.430 -6.341 -4.402 1.00 90.19 76 ILE A CA 1
ATOM 557 C C . ILE A 1 76 ? 7.012 -7.653 -4.925 1.00 90.19 76 ILE A C 1
ATOM 559 O O . ILE A 1 76 ? 7.992 -8.158 -4.381 1.00 90.19 76 ILE A O 1
ATOM 563 N N . THR A 1 77 ? 6.377 -8.245 -5.935 1.00 87.75 77 THR A N 1
ATOM 564 C CA . THR A 1 77 ? 6.793 -9.556 -6.466 1.00 87.75 77 THR A CA 1
ATOM 565 C C . THR A 1 77 ? 7.720 -9.449 -7.675 1.00 87.75 77 THR A C 1
ATOM 567 O O . THR A 1 77 ? 8.288 -10.453 -8.096 1.00 87.75 77 THR A O 1
ATOM 570 N N . GLU A 1 78 ? 7.856 -8.251 -8.244 1.00 87.81 78 GLU A N 1
ATOM 571 C CA . GLU A 1 78 ? 8.713 -7.951 -9.395 1.00 87.81 78 GLU A CA 1
ATOM 572 C C . GLU A 1 78 ? 9.657 -6.777 -9.078 1.00 87.81 78 GLU A C 1
ATOM 574 O O . GLU A 1 78 ? 10.517 -6.915 -8.211 1.00 87.81 78 GLU A O 1
ATOM 579 N N . SER A 1 79 ? 9.551 -5.634 -9.766 1.00 87.94 79 SER A N 1
ATOM 580 C CA . SER A 1 79 ? 10.524 -4.535 -9.638 1.00 87.94 79 SER A CA 1
ATOM 581 C C . SER A 1 79 ? 9.918 -3.132 -9.601 1.00 87.94 79 SER A C 1
ATOM 583 O O . SER A 1 79 ? 10.641 -2.159 -9.813 1.00 87.94 79 SER A O 1
ATOM 585 N N . ALA A 1 80 ? 8.620 -3.013 -9.305 1.00 89.69 80 ALA A N 1
ATOM 586 C CA . ALA A 1 80 ? 7.969 -1.725 -9.084 1.00 89.69 80 ALA A CA 1
ATOM 587 C C . ALA A 1 80 ? 8.728 -0.876 -8.044 1.00 89.69 80 ALA A C 1
ATOM 589 O O . ALA A 1 80 ? 9.179 -1.378 -7.012 1.00 89.69 80 ALA A O 1
ATOM 590 N N . SER A 1 81 ? 8.857 0.418 -8.329 1.00 90.19 81 SER A N 1
ATOM 591 C CA . SER A 1 81 ? 9.383 1.424 -7.401 1.00 90.19 81 SER A CA 1
ATOM 592 C C . SER A 1 81 ? 8.244 2.175 -6.721 1.00 90.19 81 SER A C 1
ATOM 594 O O . SER A 1 81 ? 7.130 2.225 -7.244 1.00 90.19 81 SER A O 1
ATOM 596 N N . MET A 1 82 ? 8.533 2.820 -5.597 1.00 90.31 82 MET A N 1
ATOM 597 C CA . MET A 1 82 ? 7.603 3.727 -4.921 1.00 90.31 82 MET A CA 1
ATOM 598 C C . MET A 1 82 ? 8.289 5.067 -4.673 1.00 90.31 82 MET A C 1
ATOM 600 O O . MET A 1 82 ? 9.462 5.096 -4.303 1.00 90.31 82 MET A O 1
ATOM 604 N N . VAL A 1 83 ? 7.573 6.160 -4.909 1.00 90.44 83 VAL A N 1
ATOM 605 C CA . VAL A 1 83 ? 8.110 7.524 -4.813 1.00 90.44 83 VAL A CA 1
ATOM 606 C C . VAL A 1 83 ? 7.454 8.239 -3.638 1.00 90.44 83 VAL A C 1
ATOM 608 O O . VAL A 1 83 ? 6.228 8.210 -3.518 1.00 90.44 83 VAL A O 1
ATOM 611 N N . ASP A 1 84 ? 8.261 8.857 -2.778 1.00 87.88 84 ASP A N 1
ATOM 612 C CA . ASP A 1 84 ? 7.770 9.691 -1.676 1.00 87.88 84 ASP A CA 1
ATOM 613 C C . ASP A 1 84 ? 7.077 10.953 -2.216 1.00 87.88 84 ASP A C 1
ATOM 615 O O . ASP A 1 84 ? 7.488 11.517 -3.236 1.00 87.88 84 ASP A O 1
ATOM 619 N N . GLY A 1 85 ? 6.012 11.425 -1.559 1.00 83.69 85 GLY A N 1
ATOM 620 C CA . GLY A 1 85 ? 5.314 12.611 -2.047 1.00 83.69 85 GLY A CA 1
ATOM 621 C C . GLY A 1 85 ? 3.987 12.965 -1.377 1.00 83.69 85 GLY A C 1
ATOM 622 O O . GLY A 1 85 ? 3.853 13.035 -0.153 1.00 83.69 85 GLY A O 1
ATOM 623 N N . SER A 1 86 ? 3.004 13.328 -2.209 1.00 83.31 86 SER A N 1
ATOM 624 C CA . SER A 1 86 ? 1.792 14.038 -1.776 1.00 83.31 86 SER A CA 1
ATOM 625 C C . SER A 1 86 ? 0.957 13.268 -0.760 1.00 83.31 86 SER A C 1
ATOM 627 O O . SER A 1 86 ? 0.612 13.860 0.256 1.00 83.31 86 SER A O 1
ATOM 629 N N . HIS A 1 87 ? 0.722 11.976 -0.984 1.00 91.50 87 HIS A N 1
ATOM 630 C CA . HIS A 1 87 ? -0.038 11.112 -0.071 1.00 91.50 87 HIS A CA 1
ATOM 631 C C . HIS A 1 87 ? 0.772 9.913 0.427 1.00 91.50 87 HIS A C 1
ATOM 633 O O . HIS A 1 87 ? 0.387 9.273 1.395 1.00 91.50 87 HIS A O 1
ATOM 639 N N . LEU A 1 88 ? 1.917 9.610 -0.191 1.00 93.44 88 LEU A N 1
ATOM 640 C CA . LEU A 1 88 ? 2.851 8.606 0.307 1.00 93.44 88 LEU A CA 1
ATOM 641 C C . LEU A 1 88 ? 3.908 9.309 1.157 1.00 93.44 88 LEU A C 1
ATOM 643 O O . LEU A 1 88 ? 4.657 10.124 0.632 1.00 93.44 88 LEU A O 1
ATOM 647 N N . LYS A 1 89 ? 3.932 9.016 2.457 1.00 93.56 89 LYS A N 1
ATOM 648 C CA . LYS A 1 89 ? 4.905 9.512 3.437 1.00 93.56 89 LYS A CA 1
ATOM 649 C C . LYS A 1 89 ? 5.879 8.387 3.738 1.00 93.56 89 LYS A C 1
ATOM 651 O O . LYS A 1 89 ? 5.666 7.571 4.640 1.00 93.56 89 LYS A O 1
ATOM 656 N N . LEU A 1 90 ? 6.892 8.302 2.896 1.00 91.38 90 LEU A N 1
ATOM 657 C CA . LEU A 1 90 ? 7.865 7.226 2.869 1.00 91.38 90 LEU A CA 1
ATOM 658 C C . LEU A 1 90 ? 9.163 7.706 3.519 1.00 91.38 90 LEU A C 1
ATOM 660 O O . LEU A 1 90 ? 9.509 8.885 3.454 1.00 91.38 90 LEU A O 1
ATOM 664 N N . GLU A 1 91 ? 9.938 6.799 4.108 1.00 86.44 91 GLU A N 1
ATOM 665 C CA . GLU A 1 91 ? 11.273 7.125 4.624 1.00 86.44 91 GLU A CA 1
ATOM 666 C C . GLU A 1 91 ? 12.284 7.149 3.457 1.00 86.44 91 GLU A C 1
ATOM 668 O O . GLU A 1 91 ? 13.234 6.360 3.392 1.00 86.44 91 GLU A O 1
ATOM 673 N N . GLY A 1 92 ? 12.039 8.036 2.489 1.00 81.12 92 GLY A N 1
ATOM 674 C CA . GLY A 1 92 ? 12.767 8.181 1.228 1.00 81.12 92 GLY A CA 1
ATOM 675 C C . GLY A 1 92 ? 12.213 7.342 0.070 1.00 81.12 92 GLY A C 1
ATOM 676 O O . GLY A 1 92 ? 11.406 6.433 0.256 1.00 81.12 92 GLY A O 1
ATOM 677 N N . ASP A 1 93 ? 12.692 7.649 -1.138 1.00 77.75 93 ASP A N 1
ATOM 678 C CA . ASP A 1 93 ? 12.299 6.943 -2.357 1.00 77.75 93 ASP A CA 1
ATOM 679 C C . ASP A 1 93 ? 12.747 5.483 -2.357 1.00 77.75 93 ASP A C 1
ATOM 681 O O . ASP A 1 93 ? 13.858 5.126 -1.945 1.00 77.75 93 ASP A O 1
ATOM 685 N N . PHE A 1 94 ? 11.906 4.639 -2.941 1.00 77.19 94 PHE A N 1
ATOM 686 C CA . PHE A 1 94 ? 12.215 3.244 -3.153 1.00 77.19 94 PHE A CA 1
ATOM 687 C C . PHE A 1 94 ? 12.653 2.994 -4.589 1.00 77.19 94 PHE A C 1
ATOM 689 O O . PHE A 1 94 ? 11.833 2.892 -5.502 1.00 77.19 94 PHE A O 1
ATOM 696 N N . ALA A 1 95 ? 13.960 2.846 -4.787 1.00 74.12 95 ALA A N 1
ATOM 697 C CA . ALA A 1 95 ? 14.503 2.486 -6.089 1.00 74.12 95 ALA A CA 1
ATOM 698 C C . ALA A 1 95 ? 14.005 1.094 -6.554 1.00 74.12 95 ALA A C 1
ATOM 700 O O . ALA A 1 95 ? 13.827 0.195 -5.721 1.00 74.12 95 ALA A O 1
ATOM 701 N N . PRO A 1 96 ? 13.834 0.887 -7.876 1.00 65.94 96 PRO A N 1
ATOM 702 C CA . PRO A 1 96 ? 13.522 -0.422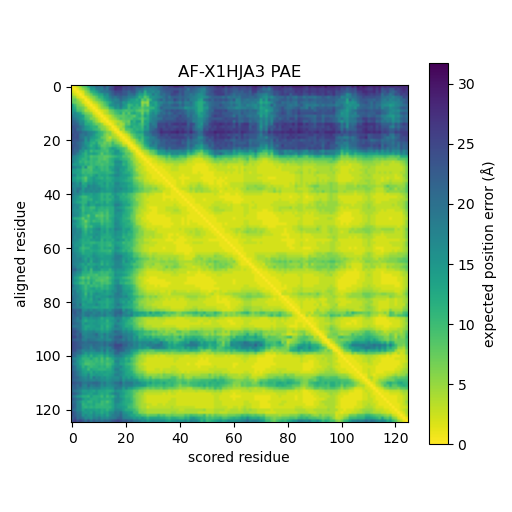 -8.444 1.00 65.94 96 PRO A CA 1
ATOM 703 C C . PRO A 1 96 ? 14.507 -1.497 -7.960 1.00 65.94 96 PRO A C 1
ATOM 705 O O . PRO A 1 96 ? 15.694 -1.220 -7.789 1.00 65.94 96 PRO A O 1
ATOM 708 N N . ALA A 1 97 ? 14.018 -2.729 -7.802 1.00 62.19 97 ALA A N 1
ATOM 709 C CA . ALA A 1 97 ? 14.782 -3.932 -7.435 1.00 62.19 97 ALA A CA 1
ATOM 710 C C . ALA A 1 97 ? 15.254 -4.073 -5.969 1.00 62.19 97 ALA A C 1
ATOM 712 O O . ALA A 1 97 ? 15.917 -5.058 -5.662 1.00 62.19 97 ALA A O 1
ATOM 713 N N . ASN A 1 98 ? 14.863 -3.180 -5.050 1.00 64.69 98 ASN A N 1
ATOM 714 C CA . ASN A 1 98 ? 15.281 -3.255 -3.639 1.00 64.69 98 ASN A CA 1
ATOM 715 C C . ASN A 1 98 ? 14.139 -3.456 -2.624 1.00 64.69 98 ASN A C 1
ATOM 717 O O . ASN A 1 98 ? 14.390 -3.328 -1.432 1.00 64.69 98 ASN A O 1
ATOM 721 N N . ILE A 1 99 ? 12.902 -3.774 -3.026 1.00 71.50 99 ILE A N 1
ATOM 722 C CA . ILE A 1 99 ? 11.770 -3.932 -2.087 1.00 71.50 99 ILE A CA 1
ATOM 723 C C . ILE A 1 99 ? 11.207 -5.344 -2.162 1.00 71.50 99 ILE A C 1
ATOM 725 O O . ILE A 1 99 ? 10.818 -5.793 -3.233 1.00 71.50 99 ILE A O 1
ATOM 729 N N . GLY A 1 100 ? 11.111 -6.020 -1.019 1.00 83.12 100 GLY A N 1
ATOM 730 C CA . GLY A 1 100 ? 10.358 -7.270 -0.896 1.00 83.12 100 GLY A CA 1
ATOM 731 C C . GLY A 1 100 ? 8.959 -7.029 -0.351 1.00 83.12 100 GLY A C 1
ATOM 732 O O . GLY A 1 100 ? 7.960 -7.514 -0.876 1.00 83.12 100 GLY A O 1
ATOM 733 N N . THR A 1 101 ? 8.860 -6.271 0.735 1.00 89.31 101 THR A N 1
ATOM 734 C CA . THR A 1 101 ? 7.587 -5.984 1.402 1.00 89.31 101 THR A CA 1
ATOM 735 C C . THR A 1 101 ? 7.660 -4.646 2.118 1.00 89.31 101 THR A C 1
ATOM 737 O O . THR A 1 101 ? 8.671 -4.360 2.760 1.00 89.31 101 THR A O 1
ATOM 740 N N . ILE A 1 102 ? 6.581 -3.872 2.050 1.00 91.38 102 ILE A N 1
ATOM 741 C CA . ILE A 1 102 ? 6.387 -2.608 2.762 1.00 91.38 102 ILE A CA 1
ATOM 742 C C . ILE A 1 102 ? 5.067 -2.656 3.538 1.00 91.38 102 ILE A C 1
ATOM 744 O O . ILE A 1 102 ? 4.056 -3.146 3.033 1.00 91.38 102 ILE A O 1
ATOM 748 N N . GLY A 1 103 ? 5.088 -2.186 4.782 1.00 93.44 103 GLY A N 1
ATOM 749 C CA . GLY A 1 103 ? 3.895 -1.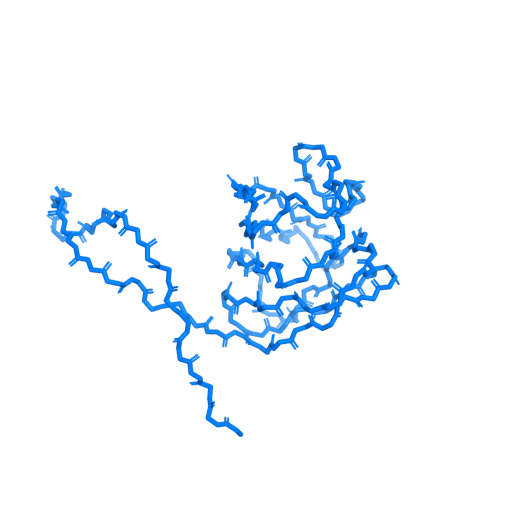964 5.592 1.00 93.44 103 GLY A CA 1
ATOM 750 C C . GLY A 1 103 ? 3.548 -0.485 5.627 1.00 93.44 103 GLY A C 1
ATOM 751 O O . GLY A 1 103 ? 4.405 0.329 5.974 1.00 93.44 103 GLY A O 1
ATOM 752 N N . LEU A 1 104 ? 2.301 -0.154 5.302 1.00 95.31 104 LEU A N 1
ATOM 753 C CA . LEU A 1 104 ? 1.794 1.215 5.262 1.00 95.31 104 LEU A CA 1
ATOM 754 C C . LEU A 1 104 ? 0.576 1.363 6.171 1.00 95.31 104 LEU A C 1
ATOM 756 O O . LEU A 1 104 ? -0.289 0.486 6.199 1.00 95.31 104 LEU A O 1
ATOM 760 N N . TYR A 1 105 ? 0.484 2.483 6.880 1.00 95.31 105 TYR A N 1
ATOM 761 C CA . TYR A 1 105 ? -0.708 2.857 7.633 1.00 95.31 105 TYR A CA 1
ATOM 762 C C . TYR A 1 105 ? -1.454 3.982 6.926 1.00 95.31 105 TYR A C 1
ATOM 764 O O . TYR A 1 105 ? -0.909 5.071 6.749 1.00 95.31 105 TYR A O 1
ATOM 772 N N . TYR A 1 106 ? -2.693 3.702 6.536 1.00 94.38 106 TYR A N 1
ATOM 773 C CA . TYR A 1 106 ? -3.629 4.690 6.024 1.00 94.38 106 TYR A CA 1
ATOM 774 C C . TYR A 1 106 ? -4.142 5.548 7.178 1.00 94.38 106 TYR A C 1
ATOM 776 O O . TYR A 1 106 ? -4.618 5.003 8.173 1.00 94.38 106 TYR A O 1
ATOM 784 N N . VAL A 1 107 ? -4.095 6.868 7.033 1.00 92.06 107 VAL A N 1
ATOM 785 C CA . VAL A 1 107 ? -4.824 7.822 7.869 1.00 92.06 107 VAL A CA 1
ATOM 786 C C . VAL A 1 107 ? -5.753 8.637 6.982 1.00 92.06 107 VAL A C 1
ATOM 788 O O . VAL A 1 107 ? -5.288 9.298 6.056 1.00 92.06 107 VAL A O 1
ATOM 791 N N . GLU A 1 108 ? -7.047 8.626 7.294 1.00 89.38 108 GLU A N 1
ATOM 792 C CA . GLU A 1 108 ? -8.011 9.560 6.708 1.00 89.38 108 GLU A CA 1
ATOM 793 C C . GLU A 1 108 ? -8.326 10.650 7.721 1.00 89.38 108 GLU A C 1
ATOM 795 O O . GLU A 1 108 ? -8.680 10.368 8.869 1.00 89.38 108 GLU A O 1
ATOM 800 N N . THR A 1 109 ? -8.181 11.905 7.307 1.00 81.88 109 THR A N 1
ATOM 801 C CA . THR A 1 109 ? -8.480 13.059 8.169 1.00 81.88 109 THR A CA 1
ATOM 802 C C . THR A 1 109 ? -9.813 13.710 7.815 1.00 81.88 109 THR A C 1
ATOM 804 O O . THR A 1 109 ? -10.503 14.229 8.694 1.00 81.88 109 THR A O 1
ATOM 807 N N . SER A 1 110 ? -10.198 13.649 6.542 1.00 78.56 110 SER A N 1
ATOM 808 C CA . SER A 1 110 ? -11.517 14.002 6.024 1.00 78.56 110 SER A CA 1
ATOM 809 C C . SER A 1 110 ? -11.710 13.361 4.654 1.00 78.56 110 SER A C 1
ATOM 811 O O . SER A 1 110 ? -10.743 12.875 4.072 1.00 78.56 110 SER A O 1
ATOM 813 N N . THR A 1 111 ? -12.917 13.481 4.096 1.00 71.69 111 THR A N 1
ATOM 814 C CA . THR A 1 111 ? -13.198 13.128 2.699 1.00 71.69 111 THR A CA 1
ATOM 815 C C . THR A 1 111 ? -12.130 13.726 1.779 1.00 71.69 111 THR A C 1
ATOM 817 O O . THR A 1 111 ? -11.863 14.929 1.847 1.00 71.69 111 THR A O 1
ATOM 820 N N . ASP A 1 112 ? -11.491 12.870 0.981 1.00 73.25 112 ASP A N 1
ATOM 821 C CA . ASP A 1 112 ? -10.406 13.180 0.037 1.00 73.25 112 ASP A CA 1
ATOM 822 C C . ASP A 1 112 ? -9.079 13.679 0.647 1.00 73.25 112 ASP A C 1
ATOM 824 O O . ASP A 1 112 ? -8.168 14.059 -0.092 1.00 73.25 112 ASP A O 1
ATOM 828 N N . ILE A 1 113 ? -8.922 13.672 1.975 1.00 86.06 113 ILE A N 1
ATOM 829 C CA . ILE A 1 113 ? -7.652 14.010 2.634 1.00 86.06 113 ILE A CA 1
ATOM 830 C C . ILE A 1 113 ? -7.127 12.786 3.373 1.00 86.06 113 ILE A C 1
ATOM 832 O O . ILE A 1 113 ? -7.469 12.530 4.535 1.00 86.06 113 ILE A O 1
ATOM 836 N N . TYR A 1 114 ? -6.239 12.075 2.681 1.00 91.94 114 TYR A N 1
ATOM 837 C CA . TYR A 1 114 ? -5.569 10.887 3.176 1.00 91.94 114 TYR A CA 1
ATOM 838 C C . TYR A 1 114 ? -4.050 10.972 3.090 1.00 91.94 114 TYR A C 1
ATOM 840 O O . TYR A 1 114 ? -3.503 11.651 2.227 1.00 91.94 114 TYR A O 1
ATOM 848 N N . ASP A 1 115 ? -3.382 10.216 3.956 1.00 94.94 115 ASP A N 1
ATOM 849 C CA . ASP A 1 115 ? -1.950 9.947 3.879 1.00 94.94 115 ASP A CA 1
ATOM 850 C C . ASP A 1 115 ? -1.667 8.469 4.192 1.00 94.94 115 ASP A C 1
ATOM 852 O O . ASP A 1 115 ? -2.344 7.832 5.003 1.00 94.94 115 ASP A O 1
ATOM 856 N N . TRP A 1 116 ? -0.626 7.933 3.563 1.00 95.25 116 TRP A N 1
ATOM 857 C CA . TRP A 1 116 ? -0.054 6.616 3.806 1.00 95.25 116 TRP A CA 1
ATOM 858 C C . TRP A 1 116 ? 1.322 6.773 4.431 1.00 95.25 116 TRP A C 1
ATOM 860 O O . TRP A 1 116 ? 2.244 7.265 3.785 1.00 95.25 116 TRP A O 1
ATOM 870 N N . TYR A 1 117 ? 1.481 6.312 5.664 1.00 94.75 117 TYR A N 1
ATOM 871 C CA . TYR A 1 117 ? 2.752 6.380 6.378 1.00 94.75 117 TYR A CA 1
ATOM 872 C C . TYR A 1 117 ? 3.475 5.041 6.339 1.00 94.75 117 TYR A C 1
ATOM 874 O O . TYR A 1 117 ? 2.885 4.006 6.660 1.00 94.75 117 TYR A O 1
ATOM 882 N N . GLU A 1 118 ? 4.760 5.057 5.993 1.00 93.50 118 GLU A N 1
ATOM 883 C CA . GLU A 1 118 ? 5.611 3.878 6.128 1.00 93.50 118 GLU A CA 1
ATOM 884 C C . GLU A 1 118 ? 5.743 3.468 7.600 1.00 93.50 118 GLU A C 1
ATOM 886 O O . GLU A 1 118 ? 6.080 4.270 8.469 1.00 93.50 118 GLU A O 1
ATOM 891 N N . LEU A 1 119 ? 5.493 2.188 7.880 1.00 91.12 119 LEU A N 1
ATOM 892 C CA . LEU A 1 119 ? 5.760 1.588 9.188 1.00 91.12 119 LEU A CA 1
ATOM 893 C C . LEU A 1 119 ? 7.022 0.730 9.178 1.00 91.12 119 LEU A C 1
ATOM 895 O O . LEU A 1 119 ? 7.763 0.690 10.160 1.00 91.12 119 LEU A O 1
ATOM 899 N N . PHE A 1 120 ? 7.229 -0.020 8.096 1.00 88.44 120 PHE A N 1
ATOM 900 C CA . PHE A 1 120 ? 8.402 -0.864 7.910 1.00 88.44 120 PHE A CA 1
ATOM 901 C C . PHE A 1 120 ? 8.602 -1.207 6.437 1.00 88.44 120 PHE A C 1
ATOM 903 O O . PHE A 1 120 ? 7.654 -1.230 5.649 1.00 88.44 120 PHE A O 1
ATOM 910 N N . ARG A 1 121 ? 9.827 -1.616 6.106 1.00 87.75 121 ARG A N 1
ATOM 911 C CA . ARG A 1 121 ? 10.179 -2.192 4.810 1.00 87.75 121 ARG A CA 1
ATOM 912 C C . ARG A 1 121 ? 11.201 -3.307 4.945 1.00 87.75 121 ARG A C 1
ATOM 914 O O . ARG A 1 121 ? 11.981 -3.357 5.893 1.00 87.75 121 ARG A O 1
ATOM 921 N N . THR A 1 122 ? 11.199 -4.187 3.959 1.00 85.44 122 THR A N 1
ATOM 922 C CA . THR A 1 122 ? 12.200 -5.235 3.762 1.00 85.44 122 THR A CA 1
ATOM 923 C C . THR A 1 122 ? 12.731 -5.141 2.344 1.00 85.44 122 THR A C 1
ATOM 925 O O . THR A 1 122 ? 11.985 -4.815 1.417 1.00 85.44 122 THR A O 1
ATOM 928 N N . THR A 1 123 ? 14.012 -5.442 2.174 1.00 78.94 123 THR A N 1
ATOM 929 C CA . THR A 1 123 ? 14.662 -5.477 0.868 1.00 78.94 123 THR A CA 1
ATOM 930 C C . THR A 1 123 ? 14.831 -6.920 0.412 1.00 78.94 123 THR A C 1
ATOM 932 O O . THR A 1 123 ? 15.081 -7.802 1.236 1.00 78.94 123 THR A O 1
ATOM 935 N N . ILE A 1 124 ? 14.708 -7.175 -0.890 1.00 68.06 124 ILE A N 1
ATOM 936 C CA . ILE A 1 124 ? 15.140 -8.455 -1.463 1.00 68.06 124 ILE A CA 1
ATOM 937 C C . ILE A 1 124 ? 16.660 -8.350 -1.618 1.00 68.06 124 ILE A C 1
ATOM 939 O O . ILE A 1 124 ? 17.136 -7.415 -2.257 1.00 68.06 124 ILE A O 1
ATOM 943 N N . SER A 1 125 ? 17.410 -9.228 -0.946 1.00 56.59 125 SER A N 1
ATOM 944 C CA . SER A 1 125 ? 18.877 -9.303 -1.042 1.00 56.59 125 SER A CA 1
ATOM 945 C C . SER A 1 125 ? 19.330 -10.032 -2.296 1.00 56.59 125 SER A C 1
ATOM 947 O O . SER A 1 125 ? 18.728 -11.104 -2.545 1.00 56.59 125 SER A O 1
#